Protein AF-A0A1D7Y630-F1 (afdb_monomer_lite)

Sequence (68 aa):
MVERWFAELTNKQIRRGVHKTVRALEKDMRSWIAAWNSDPKPYVWAKTADEILERLAIYLNRIPDSED

pLDDT: mean 83.37, std 9.42, range [46.47, 93.81]

Radius of gyration: 20.22 Å; chains: 1; bounding box: 50×32×39 Å

Structure (mmCIF, N/CA/C/O backbone):
data_AF-A0A1D7Y630-F1
#
_entry.id   AF-A0A1D7Y630-F1
#
loop_
_atom_site.group_PDB
_ato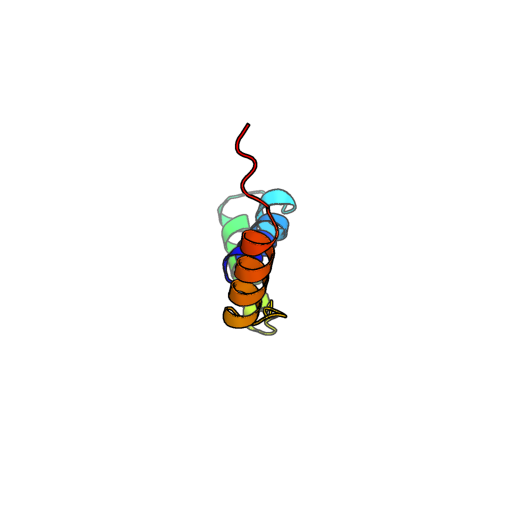m_site.id
_atom_site.type_symbol
_atom_site.label_atom_id
_atom_site.label_alt_id
_atom_site.label_comp_id
_atom_site.label_asym_id
_atom_site.label_entity_id
_atom_site.label_seq_id
_atom_site.pdbx_PDB_ins_code
_atom_site.Cartn_x
_atom_site.Cartn_y
_atom_site.Cartn_z
_atom_site.occupancy
_atom_site.B_iso_or_equiv
_atom_site.auth_seq_id
_atom_site.auth_comp_id
_atom_site.auth_asym_id
_atom_site.auth_atom_id
_atom_site.pdbx_PDB_model_num
ATOM 1 N N . MET A 1 1 ? 7.399 -4.715 -7.506 1.00 68.06 1 MET A N 1
ATOM 2 C CA . MET A 1 1 ? 6.081 -5.385 -7.680 1.00 68.06 1 MET A CA 1
ATOM 3 C C . MET A 1 1 ? 5.313 -5.422 -6.360 1.00 68.06 1 MET A C 1
ATOM 5 O O . MET A 1 1 ? 4.159 -5.016 -6.340 1.00 68.06 1 MET A O 1
ATOM 9 N N . VAL A 1 2 ? 5.971 -5.775 -5.248 1.00 73.75 2 VAL A N 1
ATOM 10 C CA . VAL A 1 2 ? 5.392 -5.701 -3.893 1.00 73.75 2 VAL A CA 1
ATOM 11 C C . VAL A 1 2 ? 5.296 -4.261 -3.352 1.00 73.75 2 VAL A C 1
ATOM 13 O O . VAL A 1 2 ? 4.303 -3.897 -2.737 1.00 73.75 2 VAL A O 1
ATOM 16 N N . GLU A 1 3 ? 6.265 -3.389 -3.645 1.00 80.38 3 GLU A N 1
ATOM 17 C CA . GLU A 1 3 ? 6.286 -2.010 -3.113 1.00 80.38 3 GLU A CA 1
ATOM 18 C C . GLU A 1 3 ? 5.099 -1.165 -3.589 1.00 80.38 3 GLU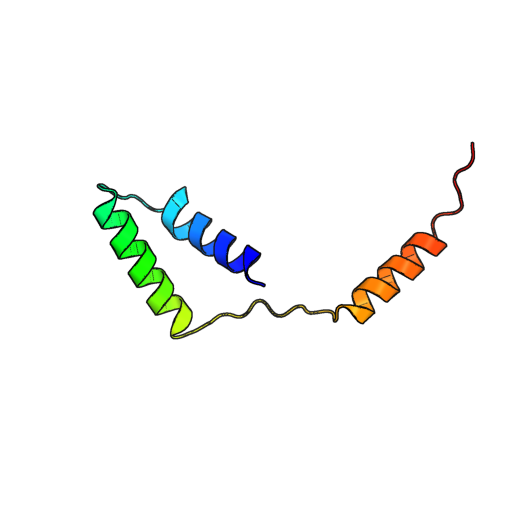 A C 1
ATOM 20 O O . GLU A 1 3 ? 4.490 -0.433 -2.813 1.00 80.38 3 GLU A O 1
ATOM 25 N N . ARG A 1 4 ? 4.710 -1.309 -4.863 1.00 82.81 4 ARG A N 1
ATOM 26 C CA . ARG A 1 4 ? 3.543 -0.607 -5.417 1.00 82.81 4 ARG A CA 1
ATOM 27 C C . ARG A 1 4 ? 2.229 -1.139 -4.850 1.00 82.81 4 ARG A C 1
ATOM 29 O O . ARG A 1 4 ? 1.299 -0.367 -4.645 1.00 82.81 4 ARG A O 1
ATOM 36 N N . TRP A 1 5 ? 2.184 -2.431 -4.534 1.00 84.75 5 TRP A N 1
ATOM 37 C CA . TRP A 1 5 ? 1.074 -3.031 -3.802 1.00 84.75 5 TRP A CA 1
ATOM 38 C C . TRP A 1 5 ? 0.947 -2.438 -2.387 1.00 84.75 5 TRP A C 1
ATOM 40 O O . TRP A 1 5 ? -0.139 -2.008 -1.996 1.00 84.75 5 TRP A O 1
ATOM 50 N N . PHE A 1 6 ? 2.059 -2.292 -1.656 1.00 84.94 6 PHE A N 1
ATOM 51 C CA . PHE A 1 6 ? 2.068 -1.632 -0.342 1.00 84.94 6 PHE A CA 1
ATOM 52 C C . PHE A 1 6 ? 1.690 -0.146 -0.418 1.00 84.94 6 PHE A C 1
ATOM 54 O O . PHE A 1 6 ? 0.990 0.361 0.465 1.00 84.94 6 PHE A O 1
ATOM 61 N N . ALA A 1 7 ? 2.099 0.554 -1.478 1.00 87.50 7 ALA A N 1
ATOM 62 C CA . ALA A 1 7 ? 1.709 1.943 -1.706 1.00 87.50 7 ALA A CA 1
ATOM 63 C C . ALA A 1 7 ? 0.189 2.088 -1.913 1.00 87.50 7 ALA A C 1
ATOM 65 O O . ALA A 1 7 ? -0.426 2.998 -1.352 1.00 87.50 7 ALA A O 1
ATOM 66 N N . GLU A 1 8 ? -0.431 1.173 -2.663 1.00 88.88 8 GLU A N 1
ATOM 67 C CA . GLU A 1 8 ? -1.884 1.137 -2.873 1.00 88.88 8 GLU A CA 1
ATOM 68 C C . GLU A 1 8 ? -2.652 0.863 -1.574 1.00 88.88 8 GLU A C 1
ATOM 70 O O . GLU A 1 8 ? -3.591 1.598 -1.252 1.00 88.88 8 GLU A O 1
ATOM 75 N N . LEU A 1 9 ? -2.214 -0.128 -0.789 1.00 88.88 9 LEU A N 1
ATOM 76 C CA . LEU A 1 9 ? -2.778 -0.420 0.532 1.00 88.88 9 LEU A CA 1
ATOM 77 C C . LEU A 1 9 ? -2.705 0.813 1.447 1.00 88.88 9 LEU A C 1
ATOM 79 O O . LEU A 1 9 ? -3.703 1.209 2.049 1.00 88.88 9 LEU A O 1
ATOM 83 N N . THR A 1 10 ? -1.539 1.459 1.505 1.00 89.38 10 THR A N 1
ATOM 84 C CA . THR A 1 10 ? -1.307 2.641 2.348 1.00 89.38 10 THR A CA 1
ATOM 85 C C . THR A 1 10 ? -2.192 3.812 1.930 1.00 89.38 10 THR A C 1
ATOM 87 O O . THR A 1 10 ? -2.832 4.448 2.768 1.00 89.38 10 THR A O 1
ATOM 90 N N . ASN A 1 11 ? -2.277 4.103 0.633 1.00 88.69 11 ASN A N 1
ATOM 91 C CA . ASN A 1 11 ? -3.088 5.217 0.154 1.00 88.69 11 ASN A CA 1
ATOM 92 C C . ASN A 1 11 ? -4.585 4.995 0.405 1.00 88.69 11 ASN A C 1
ATOM 94 O O . ASN A 1 11 ? -5.278 5.945 0.767 1.00 88.69 11 ASN A O 1
ATOM 98 N N . LYS A 1 12 ? -5.085 3.766 0.231 1.00 85.69 12 LYS A N 1
ATOM 99 C CA . LYS A 1 12 ? -6.519 3.462 0.344 1.00 85.69 12 LYS A CA 1
ATOM 100 C C . LYS A 1 12 ? -6.977 3.241 1.781 1.00 85.69 12 LYS A C 1
ATOM 102 O O . LYS A 1 12 ? -7.993 3.806 2.165 1.00 85.69 12 LYS A O 1
ATOM 107 N N . GLN A 1 13 ? -6.239 2.456 2.564 1.00 86.56 13 GLN A N 1
ATOM 108 C CA . GLN A 1 13 ? -6.669 2.057 3.908 1.00 86.56 13 GLN A CA 1
ATOM 109 C C . GLN A 1 13 ? -6.128 2.966 5.012 1.00 86.56 13 GLN A C 1
ATOM 111 O O . GLN A 1 13 ? -6.838 3.205 5.983 1.00 86.56 13 GLN A O 1
ATOM 116 N N . ILE A 1 14 ? -4.910 3.504 4.860 1.00 85.31 14 ILE A N 1
ATOM 117 C CA . ILE A 1 14 ? -4.248 4.290 5.914 1.00 85.31 14 ILE A CA 1
ATOM 118 C C . ILE A 1 14 ? -4.457 5.795 5.727 1.00 85.31 14 ILE A C 1
ATOM 120 O O . ILE A 1 14 ? -4.860 6.477 6.660 1.00 85.31 14 ILE A O 1
ATOM 124 N N . ARG A 1 15 ? -4.197 6.335 4.529 1.00 86.44 15 ARG A N 1
ATOM 125 C CA . ARG A 1 15 ? -4.249 7.793 4.290 1.00 86.44 15 ARG A CA 1
ATOM 126 C C . ARG A 1 15 ? -5.645 8.328 3.978 1.00 86.44 15 ARG A C 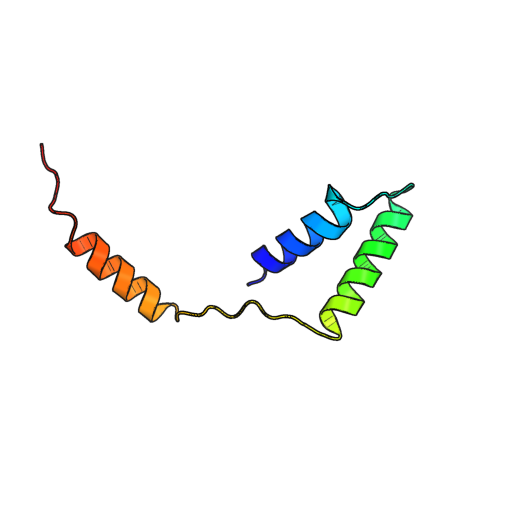1
ATOM 128 O O . ARG A 1 15 ? -5.927 9.480 4.280 1.00 86.44 15 ARG A O 1
ATOM 135 N N . ARG A 1 16 ? -6.492 7.523 3.329 1.00 85.00 16 ARG A N 1
ATOM 136 C CA . ARG A 1 16 ? -7.862 7.907 2.932 1.00 85.00 16 ARG A CA 1
ATOM 137 C C . ARG A 1 16 ? -8.955 7.181 3.720 1.00 85.00 16 ARG A C 1
ATOM 139 O O . ARG A 1 16 ? -10.126 7.509 3.557 1.00 85.00 16 ARG A O 1
ATOM 146 N N . GLY A 1 17 ? -8.588 6.201 4.544 1.00 79.88 17 GLY A N 1
ATOM 147 C CA . GLY A 1 17 ? -9.529 5.474 5.388 1.00 79.88 17 GLY A CA 1
ATOM 148 C C . GLY A 1 17 ? -9.903 6.285 6.627 1.00 79.88 17 GLY A C 1
ATOM 149 O O . GLY A 1 17 ? -9.041 6.898 7.253 1.00 79.88 17 GLY A O 1
ATOM 150 N N . VAL A 1 18 ? -11.183 6.277 6.997 1.00 82.75 18 VAL A N 1
ATOM 151 C CA . VAL A 1 18 ? -11.667 6.885 8.243 1.00 82.75 18 VAL A CA 1
ATOM 152 C C . VAL A 1 18 ? -12.087 5.766 9.185 1.00 82.75 18 VAL A C 1
ATOM 154 O O . VAL A 1 18 ? -13.168 5.197 9.053 1.00 82.75 18 VAL A O 1
ATOM 157 N N . HIS A 1 19 ? -11.221 5.458 10.149 1.00 87.56 19 HIS A N 1
ATOM 158 C CA . HIS A 1 19 ? -11.394 4.339 11.076 1.00 87.56 19 HIS A CA 1
ATOM 159 C C . HIS A 1 19 ? -11.597 4.855 12.493 1.00 87.56 19 HIS A C 1
ATOM 161 O O . HIS A 1 19 ? -10.767 5.590 13.018 1.00 87.56 19 HIS A O 1
ATOM 167 N N . LYS A 1 20 ? -12.692 4.453 13.146 1.00 88.88 20 LYS A N 1
ATOM 168 C CA . LYS A 1 20 ? -12.992 4.889 14.523 1.00 88.88 20 LYS A CA 1
ATOM 169 C C . LYS A 1 20 ? -12.178 4.144 15.586 1.00 88.88 20 LYS A C 1
ATOM 171 O O . LYS A 1 20 ? -12.107 4.594 16.722 1.00 88.88 20 LYS A O 1
ATOM 176 N N . THR A 1 21 ? -11.600 2.992 15.238 1.00 92.75 21 THR A N 1
ATOM 177 C CA . THR A 1 21 ? -10.769 2.170 16.130 1.00 92.75 21 THR A CA 1
ATOM 178 C C . THR A 1 21 ? -9.711 1.406 15.336 1.00 92.75 21 THR A C 1
ATOM 180 O O . THR A 1 21 ? -9.897 1.124 14.152 1.00 92.75 21 THR A O 1
ATOM 183 N N . VAL A 1 22 ? -8.636 0.987 16.010 1.00 90.94 22 VAL A N 1
ATOM 184 C CA . VAL A 1 22 ? -7.597 0.121 15.418 1.00 90.94 22 VAL A CA 1
ATOM 185 C C . VAL A 1 22 ? -8.179 -1.217 14.954 1.00 90.94 22 VAL A C 1
ATOM 187 O O . VAL A 1 22 ? -7.811 -1.724 13.901 1.00 90.94 22 VAL A O 1
ATOM 190 N N . ARG A 1 23 ? -9.146 -1.771 15.695 1.00 93.31 23 ARG A N 1
ATOM 191 C CA . ARG A 1 23 ? -9.803 -3.035 15.334 1.00 93.31 23 ARG A CA 1
ATOM 192 C C . ARG A 1 23 ? -10.632 -2.916 14.050 1.00 93.31 23 ARG A C 1
ATOM 194 O O . ARG A 1 23 ? -10.694 -3.869 13.280 1.00 93.31 23 ARG A O 1
ATOM 201 N N . ALA A 1 24 ? -11.250 -1.754 13.819 1.00 90.56 24 ALA A N 1
ATOM 202 C CA . ALA A 1 24 ? -11.937 -1.459 12.563 1.00 90.56 24 ALA A CA 1
ATOM 203 C C . ALA A 1 24 ? -10.939 -1.363 11.399 1.00 90.56 24 ALA A C 1
ATOM 205 O O . ALA A 1 24 ? -11.130 -2.041 10.394 1.00 90.56 24 ALA A O 1
ATOM 206 N N . LEU A 1 25 ? -9.827 -0.641 11.591 1.00 91.56 25 LEU A N 1
ATOM 207 C CA . LEU A 1 25 ? -8.749 -0.568 10.602 1.00 91.56 25 LEU A CA 1
ATOM 208 C C . LEU A 1 25 ? -8.218 -1.962 10.233 1.00 91.56 25 LEU A C 1
ATOM 210 O O . LEU A 1 25 ? -8.094 -2.279 9.053 1.00 91.56 25 LEU A O 1
ATOM 214 N N . GLU A 1 26 ? -7.932 -2.813 11.222 1.00 93.81 26 GLU A N 1
ATOM 215 C CA . GLU A 1 26 ? -7.425 -4.167 10.966 1.00 93.81 26 GLU A CA 1
ATOM 216 C C . GLU A 1 26 ? -8.417 -4.991 10.129 1.00 93.81 26 GLU A C 1
ATOM 218 O O . GLU A 1 26 ? -8.029 -5.646 9.157 1.00 93.81 26 GLU A O 1
ATOM 223 N N . LYS A 1 27 ? -9.709 -4.934 10.473 1.00 93.75 27 LYS A N 1
ATOM 224 C CA . LYS A 1 27 ? -10.765 -5.638 9.739 1.00 93.75 27 LYS A CA 1
ATOM 225 C C . LYS A 1 27 ? -10.862 -5.158 8.289 1.00 93.75 27 LYS A C 1
ATOM 227 O O . LYS A 1 27 ? -10.971 -5.986 7.378 1.00 93.75 27 LYS A O 1
ATOM 232 N N . ASP A 1 28 ? -10.798 -3.851 8.074 1.00 90.75 28 ASP A N 1
ATOM 233 C CA . ASP A 1 28 ? -10.906 -3.257 6.743 1.00 90.75 28 ASP A CA 1
ATOM 234 C C . ASP A 1 28 ? -9.672 -3.566 5.890 1.00 90.75 28 ASP A C 1
ATOM 236 O O . ASP A 1 28 ? -9.809 -3.943 4.724 1.00 90.75 28 ASP A O 1
ATOM 240 N N . MET A 1 29 ? -8.470 -3.551 6.479 1.00 91.06 29 MET A N 1
ATOM 241 C CA . MET A 1 29 ? -7.247 -3.993 5.802 1.00 91.06 29 MET A CA 1
ATOM 242 C C . MET A 1 29 ? -7.326 -5.464 5.380 1.00 91.06 29 MET A C 1
ATOM 244 O O . MET A 1 29 ? -7.022 -5.780 4.231 1.00 91.06 29 MET A O 1
ATOM 248 N N . ARG A 1 30 ? -7.770 -6.369 6.265 1.00 93.81 30 ARG A N 1
ATOM 249 C CA . ARG A 1 30 ? -7.932 -7.799 5.928 1.00 93.81 30 ARG A CA 1
ATOM 250 C C . ARG A 1 30 ? -8.941 -8.009 4.802 1.00 93.81 30 ARG A C 1
ATOM 252 O O . ARG A 1 30 ? -8.674 -8.777 3.880 1.00 93.81 30 ARG A O 1
ATOM 259 N N . SER A 1 31 ? -10.066 -7.300 4.858 1.00 92.56 31 SER A N 1
ATOM 260 C CA . SER A 1 31 ? -11.109 -7.367 3.828 1.00 92.56 31 SER A CA 1
ATOM 261 C C . SER A 1 31 ? -10.592 -6.860 2.481 1.00 92.56 31 SER A C 1
ATOM 263 O O . SER A 1 31 ? -10.817 -7.487 1.448 1.00 92.56 31 SER A O 1
ATOM 265 N N . TRP A 1 32 ? -9.830 -5.764 2.491 1.00 90.19 32 TRP A N 1
ATOM 266 C CA . TRP A 1 32 ? -9.212 -5.213 1.290 1.00 90.19 32 TRP A CA 1
ATOM 267 C C . TRP A 1 32 ? -8.173 -6.159 0.676 1.00 90.19 32 TRP A C 1
ATOM 269 O O . TRP A 1 32 ? -8.179 -6.351 -0.537 1.00 90.19 32 TRP A O 1
ATOM 279 N N . ILE A 1 33 ? -7.322 -6.791 1.495 1.00 90.56 33 ILE A N 1
ATOM 280 C CA . ILE A 1 33 ? -6.335 -7.779 1.026 1.00 90.56 33 ILE A CA 1
ATOM 281 C C . ILE A 1 33 ? -7.041 -8.977 0.381 1.00 90.56 33 ILE A C 1
ATOM 283 O O . ILE A 1 33 ? -6.643 -9.410 -0.699 1.00 90.56 33 ILE A O 1
ATOM 287 N N . ALA A 1 34 ? -8.103 -9.495 1.006 1.00 92.44 34 ALA A N 1
ATOM 288 C CA . ALA A 1 34 ? -8.872 -10.614 0.462 1.00 92.44 34 ALA A CA 1
ATOM 289 C C . ALA A 1 34 ? -9.522 -10.267 -0.890 1.00 92.44 34 ALA A C 1
ATOM 291 O O . ALA A 1 34 ? -9.440 -11.052 -1.836 1.00 92.44 34 ALA A O 1
ATOM 292 N N . ALA A 1 35 ? -10.106 -9.070 -1.003 1.00 90.00 35 ALA A N 1
ATOM 293 C CA . ALA A 1 35 ? -10.677 -8.583 -2.256 1.00 90.00 35 ALA A CA 1
ATOM 294 C C . ALA A 1 35 ? -9.606 -8.422 -3.347 1.00 90.00 35 ALA A C 1
ATOM 296 O O . ALA A 1 35 ? -9.798 -8.885 -4.468 1.00 90.00 35 ALA A O 1
ATOM 297 N N . TRP A 1 36 ? -8.453 -7.834 -3.009 1.00 87.38 36 TRP A N 1
ATOM 298 C CA . TRP A 1 36 ? -7.335 -7.679 -3.941 1.00 87.38 36 TRP A CA 1
ATOM 299 C C . TRP A 1 36 ? -6.796 -9.026 -4.433 1.00 87.38 36 TRP A C 1
ATOM 301 O O . TRP A 1 36 ? -6.493 -9.173 -5.610 1.00 87.38 36 TRP A O 1
ATOM 311 N N . ASN A 1 37 ? -6.671 -10.016 -3.550 1.00 86.75 37 ASN A N 1
ATOM 312 C CA . ASN A 1 37 ? -6.165 -11.337 -3.925 1.00 86.75 37 ASN A CA 1
ATOM 313 C C . ASN A 1 37 ? -7.158 -12.143 -4.775 1.00 86.75 37 ASN A C 1
ATOM 315 O O . ASN A 1 37 ? -6.731 -13.053 -5.480 1.00 86.75 37 ASN A O 1
ATOM 319 N N . SER A 1 38 ? -8.455 -11.825 -4.711 1.00 90.00 38 SER A N 1
ATOM 320 C CA . SER A 1 38 ? -9.487 -12.494 -5.516 1.00 90.00 38 SER A CA 1
ATOM 321 C C . SER A 1 38 ? -9.466 -12.049 -6.984 1.00 90.00 38 SER A C 1
ATOM 323 O O . SER A 1 38 ? -9.728 -12.862 -7.863 1.00 90.00 38 SER A O 1
ATOM 325 N N . ASP A 1 39 ? -9.122 -10.784 -7.250 1.00 83.75 39 ASP A N 1
ATOM 326 C CA . ASP A 1 39 ? -8.896 -10.231 -8.596 1.00 83.75 39 ASP A CA 1
ATOM 327 C C . ASP A 1 39 ? -7.594 -9.408 -8.595 1.00 83.75 39 ASP A C 1
ATOM 329 O O . ASP A 1 39 ? -7.616 -8.174 -8.483 1.00 83.75 39 ASP A O 1
ATOM 333 N N . PRO A 1 40 ? -6.424 -10.073 -8.625 1.00 80.69 40 PRO A N 1
ATOM 334 C CA . PRO A 1 40 ? -5.161 -9.372 -8.515 1.00 80.69 40 PRO A CA 1
ATOM 335 C C . PRO A 1 40 ? -4.924 -8.534 -9.767 1.00 80.69 40 PRO A C 1
ATOM 337 O O . PRO A 1 40 ? -4.997 -9.021 -10.892 1.00 80.69 40 PRO A O 1
ATOM 340 N N . LYS A 1 41 ? -4.540 -7.271 -9.565 1.00 77.62 41 LYS A N 1
ATOM 341 C CA . LYS A 1 41 ? -4.026 -6.405 -10.633 1.00 77.62 41 LYS A CA 1
ATOM 342 C C . LYS A 1 41 ? -2.502 -6.357 -10.558 1.00 77.62 41 LYS A C 1
ATOM 344 O O . LYS A 1 41 ? -1.956 -5.490 -9.869 1.00 77.62 41 LYS A O 1
ATOM 349 N N . PRO A 1 42 ? -1.793 -7.308 -11.195 1.00 75.00 42 PRO A N 1
ATOM 350 C CA . PRO A 1 42 ? -0.345 -7.343 -11.141 1.00 75.00 42 PRO A CA 1
ATOM 351 C C . PRO A 1 42 ? 0.232 -6.123 -11.856 1.00 75.00 42 PRO A C 1
ATOM 353 O O . PRO A 1 42 ? -0.081 -5.837 -13.009 1.00 75.00 42 PRO A O 1
ATOM 356 N N . TYR A 1 43 ? 1.130 -5.418 -11.174 1.00 70.00 43 TYR A N 1
ATOM 357 C CA . TYR A 1 43 ? 1.968 -4.415 -11.819 1.00 70.00 43 TYR A CA 1
ATOM 358 C C . TYR A 1 43 ? 3.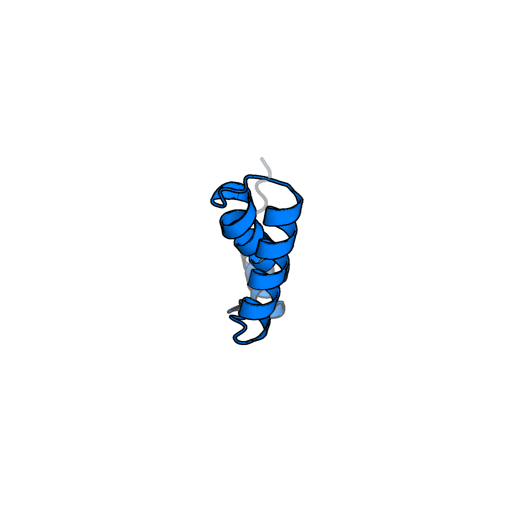108 -5.124 -12.540 1.00 70.00 43 TYR A C 1
ATOM 360 O O . TYR A 1 43 ? 4.148 -5.408 -11.945 1.00 70.00 43 TYR A O 1
ATOM 368 N N . VAL A 1 44 ? 2.884 -5.440 -13.811 1.00 71.31 44 VAL A N 1
ATOM 369 C CA . VAL A 1 44 ? 3.888 -6.061 -14.676 1.00 71.31 44 VAL A CA 1
ATOM 370 C C . VAL A 1 44 ? 4.931 -5.014 -15.055 1.00 71.31 44 VAL A C 1
ATOM 372 O O . VAL A 1 44 ? 4.597 -3.890 -15.434 1.00 71.31 44 VAL A O 1
ATOM 375 N N . TRP A 1 45 ? 6.207 -5.371 -14.932 1.00 68.94 45 TRP A N 1
ATOM 376 C CA . TRP A 1 45 ? 7.281 -4.549 -15.471 1.00 68.94 45 TRP A CA 1
ATOM 377 C C . TRP A 1 45 ? 7.211 -4.605 -16.996 1.00 68.94 45 TRP A C 1
ATOM 379 O O . TRP A 1 45 ? 7.329 -5.674 -17.583 1.00 68.94 45 TRP A O 1
ATOM 389 N N . ALA A 1 46 ? 7.004 -3.453 -17.635 1.00 75.56 46 ALA A N 1
ATOM 390 C CA . ALA A 1 46 ? 6.916 -3.360 -19.094 1.00 75.56 46 ALA A CA 1
ATOM 391 C C . ALA A 1 46 ? 8.254 -3.638 -19.801 1.00 75.56 46 ALA A C 1
ATOM 393 O O . ALA A 1 46 ? 8.282 -3.852 -21.008 1.00 75.56 46 ALA A O 1
ATOM 394 N N . LYS A 1 47 ? 9.356 -3.584 -19.049 1.00 79.69 47 LYS A N 1
ATOM 395 C CA . LYS A 1 47 ? 10.717 -3.828 -19.509 1.00 79.69 47 LYS A CA 1
ATOM 396 C C . LYS A 1 47 ? 11.341 -4.897 -18.638 1.00 79.69 47 LYS A C 1
ATOM 398 O O . LYS A 1 47 ? 11.172 -4.866 -17.416 1.00 79.69 47 LYS A O 1
ATOM 403 N N . THR A 1 48 ? 12.040 -5.832 -19.263 1.00 83.75 48 THR A N 1
ATOM 404 C CA . THR A 1 48 ? 12.812 -6.830 -18.524 1.00 83.75 48 THR A CA 1
ATOM 405 C C . THR A 1 48 ? 13.966 -6.156 -17.779 1.00 83.75 48 THR A C 1
ATOM 407 O O . THR A 1 48 ? 14.369 -5.038 -18.107 1.00 83.75 48 THR A O 1
ATOM 410 N N . ALA A 1 49 ? 14.498 -6.827 -16.754 1.00 82.56 49 ALA A N 1
ATOM 411 C CA . ALA A 1 49 ? 15.685 -6.339 -16.053 1.00 82.56 49 ALA A CA 1
ATOM 412 C C . ALA A 1 49 ? 16.856 -6.114 -17.026 1.00 82.56 49 ALA A C 1
ATOM 414 O O . ALA A 1 49 ? 17.563 -5.121 -16.905 1.00 82.56 49 ALA A O 1
ATOM 415 N N . ASP A 1 50 ? 16.993 -6.985 -18.026 1.00 85.62 50 ASP A N 1
ATOM 416 C CA . ASP A 1 50 ? 18.029 -6.911 -19.055 1.00 85.62 50 ASP A CA 1
ATOM 417 C C . ASP A 1 50 ? 17.907 -5.639 -19.912 1.00 85.62 50 ASP A C 1
ATOM 419 O O . ASP A 1 50 ? 18.853 -4.864 -20.008 1.00 85.62 50 ASP A O 1
ATOM 423 N N . GLU A 1 51 ? 16.700 -5.316 -20.394 1.00 87.62 51 GLU A N 1
ATOM 424 C CA . GLU A 1 51 ? 16.446 -4.074 -21.148 1.00 87.62 51 GLU A CA 1
ATOM 425 C C . GLU A 1 51 ? 16.726 -2.802 -20.329 1.00 87.62 51 GLU A C 1
ATOM 427 O O . GLU A 1 51 ? 17.060 -1.745 -20.875 1.00 87.62 51 GLU A O 1
ATOM 432 N N . ILE A 1 52 ? 16.548 -2.869 -19.008 1.00 86.50 52 ILE A N 1
ATOM 433 C CA . ILE A 1 52 ? 16.864 -1.756 -18.108 1.00 86.50 52 ILE A CA 1
ATOM 434 C C . ILE A 1 52 ? 18.376 -1.614 -17.962 1.00 86.50 52 ILE A C 1
ATOM 436 O O . ILE A 1 52 ? 18.885 -0.497 -18.058 1.00 86.50 52 ILE A O 1
ATOM 440 N N . LEU A 1 53 ? 19.086 -2.724 -17.753 1.00 90.00 53 LEU A N 1
ATOM 441 C CA . LEU A 1 53 ? 20.542 -2.739 -17.634 1.00 90.00 53 LEU A CA 1
ATOM 442 C C . LEU A 1 53 ? 21.212 -2.279 -18.932 1.00 90.00 53 LEU A C 1
ATOM 444 O O . LEU A 1 53 ? 22.134 -1.467 -18.879 1.00 90.00 53 LEU A O 1
ATOM 448 N N . GLU A 1 54 ? 20.695 -2.695 -20.087 1.00 91.62 54 GLU A N 1
ATOM 449 C CA . GLU A 1 54 ? 21.169 -2.239 -21.393 1.00 91.62 54 GLU A CA 1
ATOM 450 C C . GLU A 1 54 ? 20.982 -0.722 -21.562 1.00 91.62 54 GLU A C 1
ATOM 452 O O . GLU A 1 54 ? 21.929 -0.008 -21.897 1.00 91.62 54 GLU A O 1
ATOM 457 N N . ARG A 1 55 ? 19.794 -0.180 -21.243 1.00 88.06 55 ARG A N 1
ATOM 458 C CA . ARG A 1 55 ? 19.560 1.279 -21.278 1.00 88.06 55 ARG A CA 1
ATOM 459 C C . ARG A 1 55 ? 20.473 2.046 -20.329 1.00 88.06 55 ARG A C 1
ATOM 461 O O . ARG A 1 55 ? 20.897 3.146 -20.680 1.00 88.06 55 ARG A O 1
ATOM 468 N N . LEU A 1 56 ? 20.753 1.502 -19.146 1.00 88.81 56 LEU A N 1
ATOM 469 C CA . LEU A 1 56 ? 21.670 2.115 -18.185 1.00 88.81 56 LEU A CA 1
ATOM 470 C C . LEU A 1 56 ? 23.107 2.115 -18.710 1.00 88.81 56 LEU A C 1
ATOM 472 O O . LEU A 1 56 ? 23.758 3.152 -18.649 1.00 88.81 56 LEU A O 1
ATOM 476 N N . ALA A 1 57 ? 23.576 1.007 -19.284 1.00 88.12 57 ALA A N 1
ATOM 477 C CA . ALA A 1 57 ? 24.907 0.922 -19.882 1.00 88.12 57 ALA A CA 1
ATOM 478 C C . ALA A 1 57 ? 25.075 1.919 -21.041 1.00 88.12 57 ALA A C 1
ATOM 480 O O . ALA A 1 57 ? 26.071 2.637 -21.106 1.00 88.12 57 ALA A O 1
ATOM 481 N N . ILE A 1 58 ? 24.066 2.030 -21.913 1.00 86.94 58 ILE A N 1
ATOM 482 C CA . ILE A 1 58 ? 24.043 3.023 -22.998 1.00 86.94 58 ILE A CA 1
ATOM 483 C C . ILE A 1 58 ? 24.083 4.445 -22.435 1.00 86.94 58 ILE A C 1
ATOM 485 O O . ILE A 1 58 ? 24.811 5.288 -22.953 1.00 86.94 58 ILE A O 1
ATOM 489 N N . TYR A 1 59 ? 23.298 4.727 -21.394 1.00 85.94 59 TYR A N 1
ATOM 490 C CA . TYR A 1 59 ? 23.260 6.046 -20.769 1.00 85.94 59 TYR A CA 1
ATOM 491 C C . TYR A 1 59 ? 24.611 6.419 -20.151 1.00 85.94 59 TYR A C 1
ATOM 493 O O . TYR A 1 59 ? 25.108 7.506 -20.422 1.00 85.94 59 TYR A O 1
ATOM 501 N N . LEU A 1 60 ? 25.229 5.508 -19.393 1.00 85.19 60 LEU A N 1
ATOM 502 C CA . LEU A 1 60 ? 26.529 5.718 -18.749 1.00 85.19 60 LEU A CA 1
ATOM 503 C C . LEU A 1 60 ? 27.654 5.928 -19.769 1.00 85.19 60 LEU A C 1
ATOM 505 O O . LEU A 1 60 ? 28.457 6.834 -19.593 1.00 85.19 60 LEU A O 1
ATOM 509 N N . ASN A 1 61 ? 27.658 5.184 -20.879 1.00 83.50 61 ASN A N 1
ATOM 510 C CA . ASN A 1 61 ? 28.618 5.388 -21.972 1.00 83.50 61 ASN A CA 1
ATOM 511 C C . ASN A 1 61 ? 28.437 6.722 -22.716 1.00 83.50 61 ASN A C 1
ATOM 513 O O . ASN A 1 61 ? 29.326 7.145 -23.452 1.00 83.50 61 ASN A O 1
ATOM 517 N N . ARG A 1 62 ? 27.266 7.359 -22.594 1.00 75.50 62 ARG A N 1
ATOM 518 C CA . ARG A 1 62 ? 26.930 8.599 -23.304 1.00 75.50 62 ARG A CA 1
ATOM 519 C C . ARG A 1 62 ? 27.221 9.853 -22.488 1.00 75.50 62 ARG A C 1
ATOM 521 O O . ARG A 1 62 ? 27.146 10.945 -23.046 1.00 75.50 62 ARG A O 1
ATOM 528 N N . ILE A 1 63 ? 27.524 9.713 -21.200 1.00 72.56 63 ILE A N 1
ATOM 529 C CA . ILE A 1 63 ? 28.044 10.808 -20.387 1.00 72.56 63 ILE A CA 1
ATOM 530 C C . ILE A 1 63 ? 29.550 10.836 -20.675 1.00 72.56 63 ILE A C 1
ATOM 532 O O . ILE A 1 63 ? 30.244 9.930 -20.214 1.00 72.56 63 ILE A O 1
ATOM 536 N N . PRO A 1 64 ? 30.073 11.783 -21.484 1.00 63.72 64 PRO A N 1
ATOM 537 C CA . PRO A 1 64 ? 31.512 11.971 -21.532 1.00 63.72 64 PRO A CA 1
ATOM 538 C C . PRO A 1 64 ? 31.952 12.291 -20.112 1.00 63.72 64 PRO A C 1
ATOM 540 O O . PRO A 1 64 ? 31.281 13.072 -19.426 1.00 63.72 64 PRO A O 1
ATOM 543 N N . ASP A 1 65 ? 33.028 11.641 -19.685 1.00 63.34 65 ASP A N 1
ATOM 544 C CA . ASP A 1 65 ? 33.704 11.970 -18.446 1.00 63.34 65 ASP A CA 1
ATOM 545 C C . ASP A 1 65 ? 33.840 13.497 -18.387 1.00 63.34 65 ASP A C 1
ATOM 547 O O . ASP A 1 65 ? 34.483 14.121 -19.233 1.00 63.34 65 ASP A O 1
ATOM 551 N N . SER A 1 66 ? 33.048 14.111 -17.510 1.00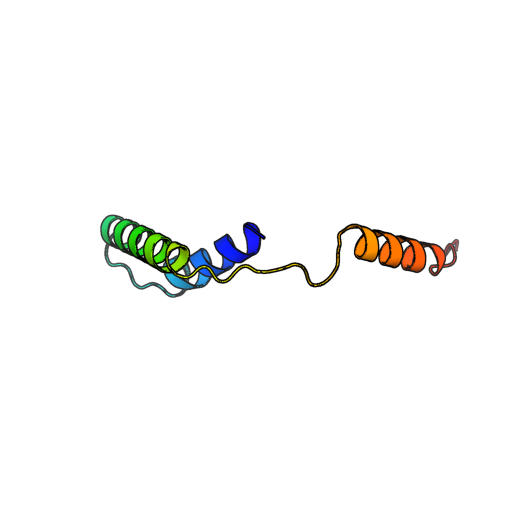 63.25 66 SER A N 1
ATOM 552 C CA . SER A 1 66 ? 33.078 15.551 -17.304 1.00 63.25 66 SER A CA 1
ATOM 553 C C . SER A 1 66 ? 34.158 15.799 -16.262 1.00 63.25 66 SER A C 1
ATOM 555 O O . SER A 1 66 ? 33.863 16.188 -15.137 1.00 63.25 66 SER A O 1
ATOM 557 N N . GLU A 1 67 ? 35.394 15.477 -16.630 1.00 59.09 67 GLU A N 1
ATOM 558 C CA . GLU A 1 67 ? 36.605 15.9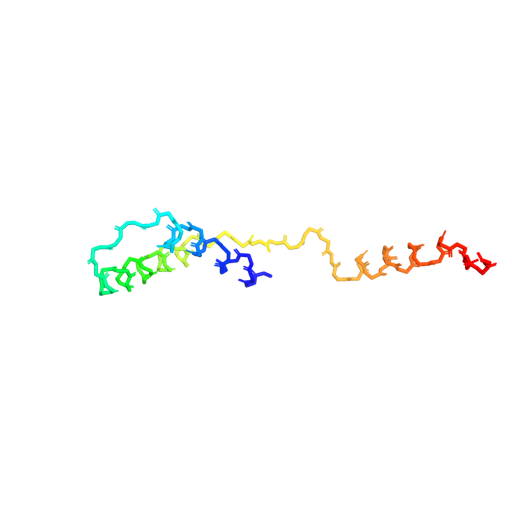72 -15.993 1.00 59.09 67 GLU A CA 1
ATOM 559 C C . GLU A 1 67 ? 36.860 17.396 -16.522 1.00 59.09 67 GLU A C 1
ATOM 561 O O . GLU A 1 67 ? 37.482 17.579 -17.569 1.00 59.09 67 GLU A O 1
ATOM 566 N N . ASP A 1 68 ? 36.267 18.384 -15.836 1.00 46.47 68 ASP A N 1
ATOM 567 C CA . ASP A 1 68 ? 36.910 19.615 -15.316 1.00 46.47 68 ASP A CA 1
ATOM 568 C C . ASP A 1 68 ? 35.967 20.315 -14.311 1.00 46.47 68 ASP A C 1
ATOM 570 O O . ASP A 1 68 ? 34.837 20.703 -14.702 1.00 46.47 68 ASP A O 1
#

Foldseek 3Di:
DVVVVVVVLCVPLPVVNDAPDPVRSVVVSVVVVVVCVVPPDDPDDPDDPVRVVVVVVVVVVPPPPPDD

Organism: NCBI:txid1904616

Secondary structure (DSSP, 8-state):
-HHHHHHHHIIIIIIS---SSHHHHHHHHHHHHHHHHHS------SS-HHHHHHHHHHHHHHS-----